Protein AF-0000000076372266 (afdb_homodimer)

Sequence (172 aa):
MASELQVQRLNEELNCPICLDSYNDPVSLECGHNFCRSCITRSWETQGENICPECRKVFANRNLRPSYALGNLAQKSADPSQGRFCMASELQVQRLNEELNCPICLDSYNDPVSLECGHNFCRSCITRSWETQGENICPECRKVFANRNLRPSYALGNLAQKSADPSQGRFC

pLDDT: mean 88.02, std 17.02, range [29.84, 98.88]

Foldseek 3Di:
DVVVVVLVVVVQVQAAPQPRAGADQWWADPVGDIHHPVRQVVVCVVVVFNADPPPGDTDPDDDIGTDVVSVVVSVPSVCPCVPPPD/DVVVVVLVVVVQVQAAPQPRAGADQWWADPVGDIHHPVRQVVVCVVVVFNADPPPGDTDPDDDIGTDVVSVVVSVPSVCPCVVPPD

Nearest PDB structures (foldseek):
  5fer-assembly1_A  TM=9.325E-01  e=4.703E-08  Homo sapiens
  3lrq-assembly1_A  TM=8.351E-01  e=1.607E-04  Homo sapiens
  7l3l-assembly2_C  TM=8.818E-01  e=2.406E-04  Homo sapiens
  3lrq-assembly2_B  TM=8.301E-01  e=1.719E-04  Homo sapiens
  7l3l-assembly1_A  TM=8.778E-01  e=6.598E-04  Homo sapiens

Secondary structure (DSSP, 8-state):
-HHHHHHHHHHHTTB-TTT-SBPSSEEE-TTS-EEEHHHHHHHHHHHTSEE-TTT--EESS---EE-HHHHHHHHHHH-GGGG---/-HHHHHHHHHHHTTB-TTT-SBPSSEEE-TTS-EEEHHHHHHHHHHHTSEE-TTT--EESS---EE-HHHHHHHHHHH-GGGG---

Structure (mmCIF, N/CA/C/O backbone):
data_AF-0000000076372266-model_v1
#
loop_
_entity.id
_entity.type
_entity.pdbx_description
1 polymer 'RING-type domain-containing protein'
#
loop_
_atom_site.group_PDB
_atom_site.id
_atom_site.type_symbol
_atom_site.label_atom_id
_atom_site.label_alt_id
_atom_site.label_comp_id
_atom_site.label_asym_id
_atom_site.label_entity_id
_atom_site.label_seq_id
_atom_site.pdbx_PDB_ins_code
_atom_site.Cartn_x
_atom_site.Cartn_y
_atom_site.Cartn_z
_atom_site.occupancy
_atom_site.B_iso_or_equiv
_atom_site.auth_seq_id
_atom_site.auth_comp_id
_atom_site.auth_asym_id
_atom_site.auth_atom_id
_atom_site.pdbx_PDB_model_num
ATOM 1 N N . MET A 1 1 ? -4.242 27.375 7.551 1 44.5 1 MET A N 1
ATOM 2 C CA . MET A 1 1 ? -5.301 27.031 6.605 1 44.5 1 MET A CA 1
ATOM 3 C C . MET A 1 1 ? -4.809 25.984 5.605 1 44.5 1 MET A C 1
ATOM 5 O O . MET A 1 1 ? -5.484 24.984 5.363 1 44.5 1 MET A O 1
ATOM 9 N N . ALA A 1 2 ? -3.545 26.281 4.949 1 56.47 2 ALA A N 1
ATOM 10 C CA . ALA A 1 2 ? -2.984 25.438 3.906 1 56.47 2 ALA A CA 1
ATOM 11 C C . ALA A 1 2 ? -2.662 24.047 4.445 1 56.47 2 ALA A C 1
ATOM 13 O O . ALA A 1 2 ? -2.945 23.031 3.793 1 56.47 2 ALA A O 1
ATOM 14 N N . SER A 1 3 ? -2.434 24.062 5.855 1 66.25 3 SER A N 1
ATOM 15 C CA . SER A 1 3 ? -1.993 22.812 6.449 1 66.25 3 SER A CA 1
ATOM 16 C C . SER A 1 3 ? -3.17 21.859 6.688 1 66.25 3 SER A C 1
ATOM 18 O O . SER A 1 3 ? -3.053 20.656 6.496 1 66.25 3 SER A O 1
ATOM 20 N N . GLU A 1 4 ? -4.363 22.562 6.812 1 70.25 4 GLU A N 1
ATOM 21 C CA . GLU A 1 4 ? -5.527 21.734 7.098 1 70.25 4 GLU A CA 1
ATOM 22 C C . GLU A 1 4 ? -6.047 21.062 5.828 1 70.25 4 GLU A C 1
ATOM 24 O O . GLU A 1 4 ? -6.43 19.891 5.848 1 70.25 4 GLU A O 1
ATOM 29 N N . LEU A 1 5 ? -6.137 21.828 4.758 1 71.5 5 LEU A N 1
ATOM 30 C CA . LEU A 1 5 ? -6.586 21.297 3.479 1 71.5 5 LEU A CA 1
ATOM 31 C C . LEU A 1 5 ? -5.68 20.156 3.014 1 71.5 5 LEU A C 1
ATOM 33 O O . LEU A 1 5 ? -6.152 19.172 2.445 1 71.5 5 LEU A O 1
ATOM 37 N N . GLN A 1 6 ? -4.449 20.344 3.299 1 71.69 6 GLN A N 1
ATOM 38 C CA . GLN A 1 6 ? -3.5 19.297 2.91 1 71.69 6 GLN A CA 1
ATOM 39 C C . GLN A 1 6 ? -3.76 18 3.678 1 71.69 6 GLN A C 1
ATOM 41 O O . GLN A 1 6 ? -3.748 16.922 3.096 1 71.69 6 GLN A O 1
ATOM 46 N N . VAL A 1 7 ? -4.078 18.172 4.891 1 70.75 7 VAL A N 1
ATOM 47 C CA . VAL A 1 7 ? -4.332 17 5.727 1 70.75 7 VAL A CA 1
ATOM 48 C C . VAL A 1 7 ? -5.613 16.312 5.27 1 70.75 7 VAL A C 1
ATOM 50 O O . VAL A 1 7 ? -5.688 15.078 5.238 1 70.75 7 VAL A O 1
ATOM 53 N N . GLN A 1 8 ? -6.555 17.109 4.902 1 74.19 8 GLN A N 1
ATOM 54 C CA . GLN A 1 8 ? -7.82 16.547 4.445 1 74.19 8 GLN A CA 1
ATOM 55 C C . GLN A 1 8 ? -7.633 15.75 3.158 1 74.19 8 GLN A C 1
ATOM 57 O O . GLN A 1 8 ? -8.219 14.68 2.998 1 74.19 8 GLN A O 1
ATOM 62 N N . ARG A 1 9 ? -6.848 16.281 2.342 1 76 9 ARG A N 1
ATOM 63 C CA . ARG A 1 9 ? -6.59 15.594 1.076 1 76 9 ARG A CA 1
ATOM 64 C C . ARG A 1 9 ? -5.848 14.281 1.3 1 76 9 ARG A C 1
ATOM 66 O O . ARG A 1 9 ? -6.125 13.289 0.625 1 76 9 ARG A O 1
ATOM 73 N N . LEU A 1 10 ? -5.02 14.312 2.227 1 77.25 10 LEU A N 1
ATOM 74 C CA . LEU A 1 10 ? -4.289 13.094 2.561 1 77.25 10 LEU A CA 1
ATOM 75 C C . LEU A 1 10 ? -5.219 12.055 3.18 1 77.25 10 LEU A C 1
ATOM 77 O O . LEU A 1 10 ? -5.117 10.867 2.871 1 77.25 10 LEU A O 1
ATOM 81 N N . ASN A 1 11 ? -6.168 12.547 3.867 1 78.56 11 ASN A N 1
ATOM 82 C CA . ASN A 1 11 ? -7.094 11.648 4.551 1 78.56 11 ASN A CA 1
ATOM 83 C C . ASN A 1 11 ? -8.031 10.953 3.564 1 78.56 11 ASN A C 1
ATOM 85 O O . ASN A 1 11 ? -8.43 9.812 3.789 1 78.56 11 ASN A O 1
ATOM 89 N N . GLU A 1 12 ? -8.305 11.586 2.492 1 83.12 12 GLU A N 1
ATOM 90 C CA . GLU A 1 12 ? -9.164 10.992 1.477 1 83.12 12 GLU A CA 1
ATOM 91 C C . GLU A 1 12 ? -8.523 9.75 0.862 1 83.12 12 GLU A C 1
ATOM 93 O O . GLU A 1 12 ? -9.219 8.82 0.448 1 83.12 12 GLU A O 1
ATOM 98 N N . GLU A 1 13 ? -7.273 9.742 0.835 1 87.38 13 GLU A N 1
ATOM 99 C CA . GLU A 1 13 ? -6.535 8.617 0.269 1 87.38 13 GLU A CA 1
ATOM 100 C C . GLU A 1 13 ? -6.398 7.48 1.279 1 87.38 13 GLU A C 1
ATOM 102 O O . GLU A 1 13 ? -5.918 6.398 0.942 1 87.38 13 GLU A O 1
ATOM 107 N N . LEU A 1 14 ? -6.906 7.727 2.473 1 93.06 14 LEU A N 1
ATOM 108 C CA . LEU A 1 14 ? -6.691 6.77 3.553 1 93.06 14 LEU A CA 1
ATOM 109 C C . LEU A 1 14 ? -8.008 6.113 3.965 1 93.06 14 LEU A C 1
ATOM 111 O O . LEU A 1 14 ? -8.156 5.68 5.109 1 93.06 14 LEU A O 1
ATOM 115 N N . ASN A 1 15 ? -8.953 6.098 3.031 1 95.12 15 ASN A N 1
ATOM 116 C CA . ASN A 1 15 ? -10.234 5.465 3.309 1 95.12 15 ASN A CA 1
ATOM 117 C C . ASN A 1 15 ? -10.438 4.215 2.459 1 95.12 15 ASN A C 1
ATOM 119 O O . ASN A 1 15 ? -10.086 4.199 1.277 1 95.12 15 ASN A O 1
ATOM 123 N N . CYS A 1 16 ? -10.984 3.223 3.088 1 97.56 16 CYS A N 1
ATOM 124 C CA . CYS A 1 16 ? -11.398 2.02 2.375 1 97.56 16 CYS A CA 1
ATOM 125 C C . CYS A 1 16 ? -12.555 2.32 1.423 1 97.56 16 CYS A C 1
ATOM 127 O O . CYS A 1 16 ? -13.578 2.857 1.835 1 97.56 16 CYS A O 1
ATOM 129 N N . PRO A 1 17 ? -12.5 1.938 0.148 1 97.81 17 PRO A N 1
ATOM 130 C CA . PRO A 1 17 ? -13.562 2.24 -0.814 1 97.81 17 PRO A CA 1
ATOM 131 C C . PRO A 1 17 ? -14.844 1.46 -0.539 1 97.81 17 PRO A C 1
ATOM 133 O O . PRO A 1 17 ? -15.898 1.788 -1.086 1 97.81 17 PRO A O 1
ATOM 136 N N . ILE A 1 18 ? -14.766 0.456 0.237 1 98.31 18 ILE A N 1
ATOM 137 C CA . ILE A 1 18 ? -15.953 -0.355 0.495 1 98.31 18 ILE A CA 1
ATOM 138 C C . ILE A 1 18 ? -16.734 0.231 1.67 1 98.31 18 ILE A C 1
ATOM 140 O O . ILE A 1 18 ? -17.922 0.538 1.543 1 98.31 18 ILE A O 1
ATOM 144 N N . CYS A 1 19 ? -16.047 0.461 2.822 1 98.06 19 CYS A N 1
ATOM 145 C CA . CYS A 1 19 ? -16.766 0.896 4.016 1 98.06 19 CYS A CA 1
ATOM 146 C C . CYS A 1 19 ? -16.703 2.41 4.172 1 98.06 19 CYS A C 1
ATOM 148 O O . CYS A 1 19 ? -17.438 2.99 4.965 1 98.06 19 CYS A O 1
ATOM 150 N N . LEU A 1 20 ? -15.805 3.082 3.562 1 95.75 20 LEU A N 1
ATOM 151 C CA . LEU A 1 20 ? -15.625 4.527 3.506 1 95.75 20 LEU A CA 1
ATOM 152 C C . LEU A 1 20 ? -15.07 5.059 4.824 1 95.75 20 LEU A C 1
ATOM 154 O O . LEU A 1 20 ? -15.078 6.266 5.066 1 95.75 20 LEU A O 1
ATOM 158 N N . ASP A 1 21 ? -14.57 4.168 5.629 1 95.56 21 ASP A N 1
ATOM 159 C CA . ASP A 1 21 ? -13.859 4.535 6.848 1 95.56 21 ASP A CA 1
ATOM 160 C C . ASP A 1 21 ? -12.344 4.426 6.656 1 95.56 21 ASP A C 1
ATOM 162 O O . ASP A 1 21 ? -11.883 3.93 5.625 1 95.56 21 ASP A O 1
ATOM 166 N N . SER A 1 22 ? -11.609 4.941 7.66 1 94.94 22 SER A N 1
ATOM 167 C CA . SER A 1 22 ? -10.156 4.773 7.641 1 94.94 22 SER A CA 1
ATOM 168 C C . SER A 1 22 ? -9.766 3.301 7.586 1 94.94 22 SER A C 1
ATOM 170 O O . SER A 1 22 ? -10.391 2.465 8.242 1 94.94 22 SER A O 1
ATOM 172 N N . TYR A 1 23 ? -8.742 3.061 6.871 1 96.88 23 TYR A N 1
ATOM 173 C CA . TYR A 1 23 ? -8.289 1.685 6.695 1 96.88 23 TYR A CA 1
ATOM 174 C C . TYR A 1 23 ? -8.07 1.008 8.047 1 96.88 23 TYR A C 1
ATOM 176 O O . TYR A 1 23 ? -7.445 1.58 8.938 1 96.88 23 TYR A O 1
ATOM 184 N N . ASN A 1 24 ? -8.555 -0.146 8.156 1 97.25 24 ASN A N 1
ATOM 185 C CA . ASN A 1 24 ? -8.289 -1.05 9.273 1 97.25 24 ASN A CA 1
ATOM 186 C C . ASN A 1 24 ? -7.785 -2.404 8.789 1 97.25 24 ASN A C 1
ATOM 188 O O . ASN A 1 24 ? -8.516 -3.154 8.141 1 97.25 24 ASN A O 1
ATOM 192 N N . ASP A 1 25 ? -6.512 -2.652 9.062 1 98.25 25 ASP A N 1
ATOM 193 C CA . ASP A 1 25 ? -5.855 -3.852 8.555 1 98.25 25 ASP A CA 1
ATOM 194 C C . ASP A 1 25 ? -5.922 -3.91 7.027 1 98.25 25 ASP A C 1
ATOM 196 O O . ASP A 1 25 ? -6.469 -4.859 6.461 1 98.25 25 ASP A O 1
ATOM 200 N N . PRO A 1 26 ? -5.348 -2.912 6.398 1 98.62 26 PRO A N 1
ATOM 201 C CA . PRO A 1 26 ? -5.477 -2.822 4.941 1 98.62 26 PRO A CA 1
ATOM 202 C C . PRO A 1 26 ? -4.656 -3.877 4.207 1 98.62 26 PRO A C 1
ATOM 204 O O . PRO A 1 26 ? -3.545 -4.207 4.633 1 98.62 26 PRO A O 1
ATOM 207 N N . VAL A 1 27 ? -5.223 -4.34 3.109 1 98.81 27 VAL A N 1
ATOM 208 C CA . VAL A 1 27 ? -4.57 -5.297 2.223 1 98.81 27 VAL A CA 1
ATOM 209 C C . VAL A 1 27 ? -4.711 -4.836 0.773 1 98.81 27 VAL A C 1
ATOM 211 O O . VAL A 1 27 ? -5.629 -4.09 0.439 1 98.81 27 VAL A O 1
ATOM 214 N N . SER A 1 28 ? -3.775 -5.234 -0.031 1 98.56 28 SER A N 1
ATOM 215 C CA . SER A 1 28 ? -3.814 -4.898 -1.45 1 98.56 28 SER A CA 1
ATOM 216 C C . SER A 1 28 ? -4.109 -6.129 -2.303 1 98.56 28 SER A C 1
ATOM 218 O O . SER A 1 28 ? 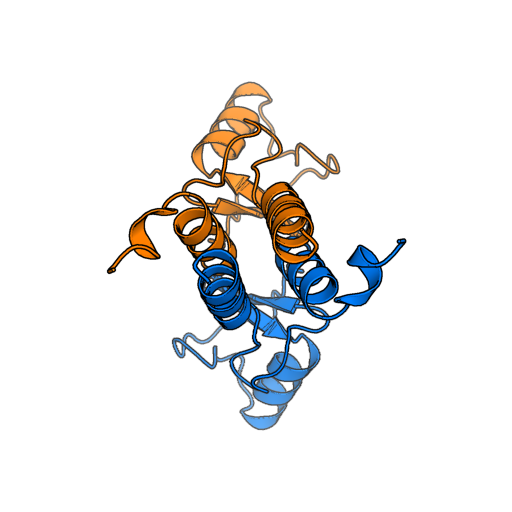-3.717 -7.242 -1.949 1 98.56 28 SER A O 1
ATOM 220 N N . LEU A 1 29 ? -4.809 -5.871 -3.383 1 98.38 29 LEU A N 1
ATOM 221 C CA . LEU A 1 29 ? -5.031 -6.883 -4.41 1 98.38 29 LEU A CA 1
ATOM 222 C C . LEU A 1 29 ? -3.945 -6.82 -5.48 1 98.38 29 LEU A C 1
ATOM 224 O O . LEU A 1 29 ? -3.127 -5.898 -5.484 1 98.38 29 LEU A O 1
ATOM 228 N N . GLU A 1 30 ? -3.965 -7.75 -6.383 1 97.31 30 GLU A N 1
ATOM 229 C CA . GLU A 1 30 ? -2.943 -7.812 -7.426 1 97.31 30 GLU A CA 1
ATOM 230 C C . GLU A 1 30 ? -3.047 -6.617 -8.375 1 97.31 30 GLU A C 1
ATOM 232 O O . GLU A 1 30 ? -2.051 -6.199 -8.961 1 97.31 30 GLU A O 1
ATOM 237 N N . CYS A 1 31 ? -4.203 -6.066 -8.453 1 97.88 31 CYS A N 1
ATOM 238 C CA . CYS A 1 31 ? -4.422 -4.922 -9.328 1 97.88 31 CYS A CA 1
ATOM 239 C C . CYS A 1 31 ? -3.881 -3.643 -8.695 1 97.88 31 CYS A C 1
ATOM 241 O O . CYS A 1 31 ? -3.82 -2.602 -9.352 1 97.88 31 CYS A O 1
ATOM 243 N N . GLY A 1 32 ? -3.549 -3.656 -7.414 1 97.94 32 GLY A N 1
ATOM 244 C CA . GLY A 1 32 ? -2.984 -2.49 -6.754 1 97.94 32 GLY A CA 1
ATOM 245 C C . GLY A 1 32 ? -3.99 -1.743 -5.898 1 97.94 32 GLY A C 1
ATOM 246 O O . GLY A 1 32 ? -3.629 -0.812 -5.176 1 97.94 32 GLY A O 1
ATOM 247 N N . HIS A 1 33 ? -5.242 -2.184 -5.863 1 98.12 33 HIS A N 1
ATOM 248 C CA . HIS A 1 33 ? -6.25 -1.526 -5.039 1 98.12 33 HIS A CA 1
ATOM 249 C C . HIS A 1 33 ? -6.262 -2.098 -3.627 1 98.12 33 HIS A C 1
ATOM 251 O O . HIS A 1 33 ? -6.02 -3.291 -3.432 1 98.12 33 HIS A O 1
ATOM 257 N N . ASN A 1 34 ? -6.555 -1.227 -2.703 1 98.44 34 ASN A N 1
ATOM 258 C CA . ASN A 1 34 ? -6.496 -1.574 -1.288 1 98.44 34 ASN A CA 1
ATOM 259 C C . ASN A 1 34 ? -7.875 -1.53 -0.641 1 98.44 34 ASN A C 1
ATOM 261 O O . ASN A 1 34 ? -8.727 -0.733 -1.038 1 98.44 34 ASN A O 1
ATOM 265 N N . PHE A 1 35 ? -8.062 -2.33 0.358 1 98.69 35 PHE A N 1
ATOM 266 C CA . PHE A 1 35 ? -9.281 -2.414 1.162 1 98.69 35 PHE A CA 1
ATOM 267 C C . PHE A 1 35 ? -8.961 -2.914 2.568 1 98.69 35 PHE A C 1
ATOM 269 O O . PHE A 1 35 ? -7.906 -3.502 2.799 1 98.69 35 PHE A O 1
ATOM 276 N N . CYS A 1 36 ? -9.836 -2.645 3.479 1 98.75 36 CYS A N 1
ATOM 277 C CA . CYS A 1 36 ? -9.742 -3.406 4.719 1 98.75 36 CYS A CA 1
ATOM 278 C C . CYS A 1 36 ? -9.828 -4.902 4.445 1 98.75 36 CYS A C 1
ATOM 280 O O . CYS A 1 36 ? -10.609 -5.34 3.604 1 98.75 36 CYS A O 1
ATOM 282 N N . ARG A 1 37 ? -9.117 -5.602 5.199 1 98.88 37 ARG A N 1
ATOM 283 C CA . ARG A 1 37 ? -9.164 -7.051 5.035 1 98.88 37 ARG A CA 1
ATOM 284 C C . ARG A 1 37 ? -10.586 -7.574 5.215 1 98.88 37 ARG A C 1
ATOM 286 O O . ARG A 1 37 ? -11.062 -8.375 4.406 1 98.88 37 ARG A O 1
ATOM 293 N N . SER A 1 38 ? -11.227 -7.102 6.23 1 98.81 38 SER A N 1
ATOM 294 C CA . SER A 1 38 ? -12.578 -7.586 6.516 1 98.81 38 SER A CA 1
ATOM 295 C C . SER A 1 38 ? -13.547 -7.203 5.406 1 98.81 38 SER A C 1
ATOM 297 O O . SER A 1 38 ? -14.43 -7.988 5.043 1 98.81 38 SER A O 1
ATOM 299 N N . CYS A 1 39 ? -13.367 -6.055 4.863 1 98.81 39 CYS A N 1
ATOM 300 C CA . CYS A 1 39 ? -14.266 -5.559 3.828 1 98.81 39 CYS A CA 1
ATOM 301 C C . CYS A 1 39 ? -14.133 -6.379 2.551 1 98.81 39 CYS A C 1
ATOM 303 O O . CYS A 1 39 ? -15.141 -6.816 1.979 1 98.81 39 CYS A O 1
ATOM 305 N N . ILE A 1 40 ? -12.945 -6.645 2.107 1 98.81 40 ILE A N 1
ATOM 306 C CA . ILE A 1 40 ? -12.758 -7.348 0.841 1 98.81 40 ILE A CA 1
ATOM 307 C C . ILE A 1 40 ? -13.156 -8.812 1.002 1 98.81 40 ILE A C 1
ATOM 309 O O . ILE A 1 40 ? -13.727 -9.414 0.086 1 98.81 40 ILE A O 1
ATOM 313 N N . THR A 1 41 ? -12.828 -9.32 2.148 1 98.75 41 THR A N 1
ATOM 314 C CA . THR A 1 41 ? -13.211 -10.703 2.4 1 98.75 41 THR A CA 1
ATOM 315 C C . THR A 1 41 ? -14.727 -10.867 2.373 1 98.75 41 THR A C 1
ATOM 317 O O . THR A 1 41 ? -15.25 -11.781 1.732 1 98.75 41 THR A O 1
ATOM 320 N N . ARG A 1 42 ? -15.414 -10.016 3.031 1 98.69 42 ARG A N 1
ATOM 321 C CA . ARG A 1 42 ? -16.875 -10.062 3.043 1 98.69 42 ARG A CA 1
ATOM 322 C C . ARG A 1 42 ? -17.438 -9.844 1.643 1 98.69 42 ARG A C 1
ATOM 324 O O . ARG A 1 42 ? -18.375 -10.531 1.236 1 98.69 42 ARG A O 1
ATOM 331 N N . SER A 1 43 ? -16.891 -8.867 0.914 1 98.44 43 SER A N 1
ATOM 332 C CA . SER A 1 43 ? -17.312 -8.594 -0.453 1 98.44 43 SER A CA 1
ATOM 333 C C . SER A 1 43 ? -17.203 -9.836 -1.33 1 98.44 43 SER A C 1
ATOM 335 O O . SER A 1 43 ? -18.125 -10.156 -2.088 1 98.44 43 SER A O 1
ATOM 337 N N . TRP A 1 44 ? -16.094 -10.531 -1.229 1 98.5 44 TRP A N 1
ATOM 338 C CA . TRP A 1 44 ? -15.852 -11.727 -2.031 1 98.5 44 TRP A CA 1
ATOM 339 C C . TRP A 1 44 ? -16.812 -12.852 -1.64 1 98.5 44 TRP A C 1
ATOM 341 O O . TRP A 1 44 ? -17.297 -13.586 -2.5 1 98.5 44 TRP A O 1
ATOM 351 N N . GLU A 1 45 ? -17.047 -13 -0.357 1 98.06 45 GLU A N 1
ATOM 352 C CA . GLU A 1 45 ? -17.969 -14.023 0.119 1 98.06 45 GLU A CA 1
ATOM 353 C C . GLU A 1 45 ? -19.375 -13.773 -0.406 1 98.06 45 GLU A C 1
ATOM 355 O O . GLU A 1 45 ? -20.078 -14.711 -0.805 1 98.06 45 GLU A O 1
ATOM 360 N N . THR A 1 46 ? -19.797 -12.531 -0.392 1 97.75 46 THR A N 1
ATOM 361 C CA . THR A 1 46 ? -21.125 -12.148 -0.837 1 97.75 46 THR A CA 1
ATOM 362 C C . THR A 1 46 ? -21.266 -12.312 -2.348 1 97.75 46 THR A C 1
ATOM 364 O O . THR A 1 46 ? -22.281 -12.805 -2.834 1 97.75 46 THR A O 1
ATOM 367 N N . GLN A 1 47 ? -20.266 -11.977 -3.162 1 96.44 47 GLN A N 1
ATOM 368 C CA . GLN A 1 47 ? -20.281 -11.992 -4.621 1 96.44 47 GLN A CA 1
ATOM 369 C C . GLN A 1 47 ? -20.031 -13.398 -5.16 1 96.44 47 GLN A C 1
ATOM 371 O O . GLN A 1 47 ? -20.484 -13.734 -6.258 1 96.44 47 GLN A O 1
ATOM 376 N N . GLY A 1 48 ? -19.25 -14.195 -4.43 1 96.75 48 GLY A N 1
ATOM 377 C CA . GLY A 1 48 ? -18.906 -15.539 -4.871 1 96.75 48 GLY A CA 1
ATOM 378 C C . GLY A 1 48 ? -17.719 -15.578 -5.812 1 96.75 48 GLY A C 1
ATOM 379 O O . GLY A 1 48 ? -17.469 -16.594 -6.461 1 96.75 48 GLY A O 1
ATOM 380 N N . GLU A 1 49 ? -17.156 -14.508 -5.988 1 97.62 49 GLU A N 1
ATOM 381 C CA . GLU A 1 49 ? -15.945 -14.406 -6.805 1 97.62 49 GLU A CA 1
ATOM 382 C C . GLU A 1 49 ? -14.984 -13.375 -6.234 1 97.62 49 GLU A C 1
ATOM 384 O O . GLU A 1 49 ? -15.391 -12.461 -5.512 1 97.62 49 GLU A O 1
ATOM 389 N N . ASN A 1 50 ? -13.75 -13.523 -6.586 1 98.38 50 ASN A N 1
ATOM 390 C CA . ASN A 1 50 ? -12.711 -12.602 -6.145 1 98.38 50 ASN A CA 1
ATOM 391 C C . ASN A 1 50 ? -12.562 -11.414 -7.098 1 98.38 50 ASN A C 1
ATOM 393 O O . ASN A 1 50 ? -11.586 -11.328 -7.84 1 98.38 50 ASN A O 1
ATOM 397 N N . ILE A 1 51 ? -13.516 -10.539 -7.031 1 98.62 51 ILE A N 1
ATOM 398 C CA . ILE A 1 51 ? -13.586 -9.398 -7.938 1 98.62 51 ILE A CA 1
ATOM 399 C C . ILE A 1 51 ? -13.156 -8.125 -7.203 1 98.62 51 ILE A C 1
ATOM 401 O O . ILE A 1 51 ? -13.516 -7.926 -6.039 1 98.62 51 ILE A O 1
ATOM 405 N N . CYS A 1 52 ? -12.336 -7.34 -7.805 1 98.75 52 CYS A N 1
ATOM 406 C CA . CYS A 1 52 ? -11.984 -6.059 -7.203 1 98.75 52 CYS A CA 1
ATOM 407 C C . CYS A 1 52 ? -13.164 -5.094 -7.242 1 98.75 52 CYS A C 1
ATOM 409 O O . CYS A 1 52 ? -13.672 -4.77 -8.32 1 98.75 52 CYS A O 1
ATOM 411 N N . PRO A 1 53 ? -13.508 -4.543 -6.18 1 98.56 53 PRO A N 1
ATOM 412 C CA . PRO A 1 53 ? -14.656 -3.633 -6.141 1 98.56 53 PRO A CA 1
ATOM 413 C C . PRO A 1 53 ? -14.406 -2.338 -6.91 1 98.56 53 PRO A C 1
ATOM 415 O O . PRO A 1 53 ? -15.359 -1.635 -7.266 1 98.56 53 PRO A O 1
ATOM 418 N N . GLU A 1 54 ? -13.195 -2.051 -7.168 1 98 54 GLU A N 1
ATOM 419 C CA . GLU A 1 54 ? -12.867 -0.789 -7.828 1 98 54 GLU A CA 1
ATOM 420 C C . GLU A 1 54 ? -12.727 -0.973 -9.336 1 98 54 GLU A C 1
ATOM 422 O O . GLU A 1 54 ? -13.438 -0.328 -10.109 1 98 54 GLU A O 1
ATOM 427 N N . CYS A 1 55 ? -11.914 -1.869 -9.82 1 98.25 55 CYS A N 1
ATOM 428 C CA . CYS A 1 55 ? -11.633 -1.965 -11.25 1 98.25 55 CYS A CA 1
ATOM 429 C C . CYS A 1 55 ? -12.344 -3.162 -11.867 1 98.25 55 CYS A C 1
ATOM 431 O O . CYS A 1 55 ? -12.359 -3.318 -13.086 1 98.25 55 CYS A O 1
ATOM 433 N N . ARG A 1 56 ? -12.828 -4.141 -11.102 1 98.31 56 ARG A N 1
ATOM 434 C CA . ARG A 1 56 ? -13.672 -5.27 -11.484 1 98.31 56 ARG A CA 1
ATOM 435 C C . ARG A 1 56 ? -12.828 -6.41 -12.055 1 98.31 56 ARG A C 1
ATOM 437 O O . ARG A 1 56 ? -13.359 -7.312 -12.703 1 98.31 56 ARG A O 1
ATOM 444 N N . LYS A 1 57 ? -11.594 -6.312 -11.906 1 98.5 57 LYS A N 1
ATOM 445 C CA . LYS A 1 57 ? -10.766 -7.457 -12.273 1 98.5 57 LYS A CA 1
ATOM 446 C C . LYS A 1 57 ? -11.078 -8.664 -11.398 1 98.5 57 LYS A C 1
ATOM 448 O O . LYS A 1 57 ? -11.25 -8.531 -10.18 1 98.5 57 LYS A O 1
ATOM 453 N N . VAL A 1 58 ? -11.094 -9.852 -11.969 1 98.5 58 VAL A N 1
ATOM 454 C CA . VAL A 1 58 ? -11.359 -11.094 -11.25 1 98.5 58 VAL A CA 1
ATOM 455 C C . VAL A 1 58 ? -10.055 -11.844 -11.023 1 98.5 58 VAL A C 1
ATOM 457 O O . VAL A 1 58 ? -9.234 -11.969 -11.938 1 98.5 58 VAL A O 1
ATOM 460 N N . PHE A 1 59 ? -9.883 -12.297 -9.859 1 98 59 PHE A N 1
ATOM 461 C CA . PHE A 1 59 ? -8.664 -13.023 -9.508 1 98 59 PHE A CA 1
ATOM 462 C C . PHE A 1 59 ? -8.969 -14.492 -9.227 1 98 59 PHE A C 1
ATOM 464 O O . PHE A 1 59 ? -9.984 -14.805 -8.602 1 98 59 PHE A O 1
ATOM 471 N N . ALA A 1 60 ? -8.094 -15.305 -9.711 1 96.69 60 ALA A N 1
ATOM 472 C CA . ALA A 1 60 ? -8.258 -16.75 -9.523 1 96.69 60 ALA A CA 1
ATOM 473 C C . ALA A 1 60 ? -8.055 -17.125 -8.062 1 96.69 60 ALA A C 1
ATOM 475 O O . ALA A 1 60 ? -8.734 -18.031 -7.551 1 96.69 60 ALA A O 1
ATOM 476 N N . ASN A 1 61 ? -7.121 -16.5 -7.359 1 95.94 61 ASN A N 1
ATOM 477 C CA . ASN A 1 61 ? -6.789 -16.781 -5.965 1 95.94 61 ASN A CA 1
ATOM 478 C C . ASN A 1 61 ? -6.836 -15.523 -5.109 1 95.94 61 ASN A C 1
ATOM 480 O O . ASN A 1 61 ? -6.785 -14.414 -5.629 1 95.94 61 ASN A O 1
ATOM 484 N N . ARG A 1 62 ? -6.973 -15.852 -3.818 1 96.5 62 ARG A N 1
ATOM 485 C CA . ARG A 1 62 ? -6.961 -14.75 -2.859 1 96.5 62 ARG A CA 1
ATOM 486 C C . ARG A 1 62 ? -5.539 -14.43 -2.416 1 96.5 62 ARG A C 1
ATOM 488 O O . ARG A 1 62 ? -5.035 -15 -1.449 1 96.5 62 ARG A O 1
ATOM 495 N N . ASN A 1 63 ? -4.867 -13.664 -3.166 1 96.44 63 ASN A N 1
ATOM 496 C CA . ASN A 1 63 ? -3.506 -13.258 -2.832 1 96.44 63 ASN A CA 1
ATOM 497 C C . ASN A 1 63 ? -3.473 -11.859 -2.223 1 96.44 63 ASN A C 1
ATOM 499 O O . ASN A 1 63 ? -3.033 -10.906 -2.869 1 96.44 63 ASN A O 1
ATOM 503 N N . LEU A 1 64 ? -3.877 -11.844 -0.956 1 98.25 64 LEU A N 1
ATOM 504 C CA . LEU A 1 64 ? -3.908 -10.57 -0.238 1 98.25 64 LEU A CA 1
ATOM 505 C C . LEU A 1 64 ? -2.539 -10.25 0.348 1 98.25 64 LEU A C 1
ATOM 507 O O . LEU A 1 64 ? -1.909 -11.102 0.979 1 98.25 64 LEU A O 1
ATOM 511 N N . ARG A 1 65 ? -2.115 -9.039 0.097 1 98.25 65 ARG A N 1
ATOM 512 C CA . ARG A 1 65 ? -0.856 -8.562 0.664 1 98.25 65 ARG A CA 1
ATOM 513 C C . ARG A 1 65 ? -1.096 -7.461 1.688 1 98.25 65 ARG A C 1
ATOM 515 O O . ARG A 1 65 ? -1.885 -6.543 1.446 1 98.25 65 ARG A O 1
ATOM 522 N N . PRO A 1 66 ? -0.467 -7.594 2.828 1 98.12 66 PRO A N 1
ATOM 523 C CA . PRO A 1 66 ? -0.628 -6.504 3.793 1 98.12 66 PRO A CA 1
ATOM 524 C C . PRO A 1 66 ? -0.081 -5.176 3.279 1 98.12 66 PRO A C 1
ATOM 526 O O . PRO A 1 66 ? 0.948 -5.148 2.6 1 98.12 66 PRO A O 1
ATOM 529 N N . SER A 1 67 ? -0.793 -4.148 3.525 1 97.62 67 SER A N 1
ATOM 530 C CA . SER A 1 67 ? -0.339 -2.791 3.238 1 97.62 67 SER A CA 1
ATOM 531 C C . SER A 1 67 ? 0.026 -2.047 4.52 1 97.62 67 SER A C 1
ATOM 533 O O . SER A 1 67 ? -0.698 -1.146 4.945 1 97.62 67 SER A O 1
ATOM 535 N N . TYR A 1 68 ? 1.13 -2.285 5.031 1 95.88 68 TYR A N 1
ATOM 536 C CA . TYR A 1 68 ? 1.525 -1.774 6.34 1 95.88 68 TYR A CA 1
ATOM 537 C C . TYR A 1 68 ? 1.638 -0.254 6.32 1 95.88 68 TYR A C 1
ATOM 539 O O . TYR A 1 68 ? 1.21 0.419 7.262 1 95.88 68 TYR A O 1
ATOM 547 N N . ALA A 1 69 ? 2.211 0.178 5.27 1 94.38 69 ALA A N 1
ATOM 548 C CA . ALA A 1 69 ? 2.395 1.624 5.164 1 94.38 69 ALA A CA 1
ATOM 549 C C . ALA A 1 69 ? 1.059 2.355 5.25 1 94.38 69 ALA A C 1
ATOM 551 O O . ALA A 1 69 ? 0.933 3.35 5.969 1 94.38 69 ALA A O 1
ATOM 552 N N . LEU A 1 70 ? 0.07 1.859 4.559 1 94.69 70 LEU A N 1
ATOM 553 C CA . LEU A 1 70 ? -1.258 2.463 4.594 1 94.69 70 LEU A CA 1
ATOM 554 C C . LEU A 1 70 ? -1.869 2.348 5.988 1 94.69 70 LEU A C 1
ATOM 556 O O . LEU A 1 70 ? -2.508 3.287 6.469 1 94.69 70 LEU A O 1
ATOM 560 N N . GLY A 1 71 ? -1.728 1.161 6.547 1 95.19 71 GLY A N 1
ATOM 561 C CA . GLY A 1 71 ? -2.209 0.988 7.906 1 95.19 71 GLY A CA 1
ATOM 562 C C . GLY A 1 71 ? -1.6 1.973 8.891 1 95.19 71 GLY A C 1
ATOM 563 O O . GLY A 1 71 ? -2.311 2.566 9.703 1 95.19 71 GLY A O 1
ATOM 564 N N . ASN A 1 72 ? -0.314 2.152 8.789 1 92.31 72 ASN A N 1
ATOM 565 C CA . ASN A 1 72 ? 0.377 3.094 9.664 1 92.31 72 ASN A CA 1
ATOM 566 C C . ASN A 1 72 ? -0.131 4.52 9.461 1 92.31 72 ASN A C 1
ATOM 568 O O . ASN A 1 72 ? -0.368 5.238 10.438 1 92.31 72 ASN A O 1
ATOM 572 N N . LEU A 1 73 ? -0.272 4.867 8.25 1 91.62 73 LEU A N 1
ATOM 573 C CA . LEU A 1 73 ? -0.743 6.207 7.922 1 91.62 73 LEU A CA 1
ATOM 574 C C . LEU A 1 73 ? -2.154 6.434 8.453 1 91.62 73 LEU A C 1
ATOM 576 O O . LEU A 1 73 ? -2.453 7.496 9 1 91.62 73 LEU A O 1
ATOM 580 N N . ALA A 1 74 ? -2.994 5.496 8.297 1 92.19 74 ALA A N 1
ATOM 581 C CA . ALA A 1 74 ? -4.371 5.598 8.766 1 92.19 74 ALA A CA 1
ATOM 582 C C . ALA A 1 74 ? -4.422 5.746 10.289 1 92.19 74 ALA A C 1
ATOM 584 O O . ALA A 1 74 ? -5.215 6.527 10.812 1 92.19 74 ALA A O 1
ATOM 585 N N . GLN A 1 75 ? -3.629 5.02 10.938 1 89.06 75 GLN A N 1
ATOM 586 C CA . GLN A 1 75 ? -3.584 5.078 12.398 1 89.06 75 GLN A CA 1
ATOM 587 C C . GLN A 1 75 ? -3.086 6.438 12.875 1 89.06 75 GLN A C 1
ATOM 589 O O . GLN A 1 75 ? -3.635 7.004 13.828 1 89.06 75 GLN A O 1
ATOM 594 N N . LYS A 1 76 ? -2.111 6.98 12.258 1 83.62 76 LYS A N 1
ATOM 595 C CA . LYS A 1 76 ? -1.533 8.266 12.641 1 83.62 76 LYS A CA 1
ATOM 596 C C . LYS A 1 76 ? -2.512 9.406 12.383 1 83.62 76 LYS A C 1
ATOM 598 O O . LYS A 1 76 ? -2.504 10.414 13.102 1 83.62 76 LYS A O 1
ATOM 603 N N . SER A 1 77 ? -3.307 9.258 11.438 1 80.75 77 SER A N 1
ATOM 604 C CA . SER A 1 77 ? -4.27 10.297 11.094 1 80.75 77 SER A CA 1
ATOM 605 C C . SER A 1 77 ? -5.469 10.273 12.031 1 80.75 77 SER A C 1
ATOM 607 O O . SER A 1 77 ? -6.121 11.297 12.242 1 80.75 77 SER A O 1
ATOM 609 N N . ALA A 1 78 ? -5.844 9.141 12.461 1 74.81 78 ALA A N 1
ATOM 610 C CA . ALA A 1 78 ? -7.008 8.992 13.328 1 74.81 78 ALA A CA 1
ATOM 611 C C . ALA A 1 78 ? -6.703 9.492 14.742 1 74.81 78 ALA A C 1
ATOM 613 O O . ALA A 1 78 ? -7.609 9.891 15.477 1 74.81 78 ALA A O 1
ATOM 614 N N . ASP A 1 79 ? -5.523 9.328 15.234 1 66.56 79 ASP A N 1
ATOM 615 C CA . ASP A 1 79 ? -5.191 9.727 16.594 1 66.56 79 ASP A CA 1
ATOM 616 C C . ASP A 1 79 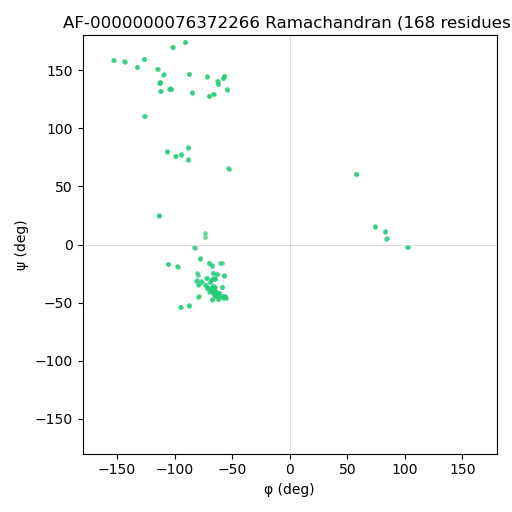? -4.586 11.133 16.625 1 66.56 79 ASP A C 1
ATOM 618 O O . ASP A 1 79 ? -3.361 11.289 16.609 1 66.56 79 ASP A O 1
ATOM 622 N N . PRO A 1 80 ? -5.469 12.164 16.484 1 56.22 80 PRO A N 1
ATOM 623 C CA . PRO A 1 80 ? -4.879 13.5 16.578 1 56.22 80 PRO A CA 1
ATOM 624 C C . PRO A 1 80 ? -4.137 13.727 17.891 1 56.22 80 PRO A C 1
ATOM 626 O O . PRO A 1 80 ? -3.357 14.68 18.016 1 56.22 80 PRO A O 1
ATOM 629 N N . SER A 1 81 ? -4.586 12.977 18.938 1 55.19 81 SER A N 1
ATOM 630 C CA . SER A 1 81 ? -4 13.195 20.25 1 55.19 81 SER A CA 1
ATOM 631 C C . SER A 1 81 ? -2.533 12.789 20.281 1 55.19 81 SER A C 1
ATOM 633 O O . SER A 1 81 ? -1.798 13.156 21.203 1 55.19 81 SER A O 1
ATOM 635 N N . GLN A 1 82 ? -2.256 11.898 19.516 1 47.81 82 GLN A N 1
ATOM 636 C CA . GLN A 1 82 ? -0.851 11.516 19.594 1 47.81 82 GLN A CA 1
ATOM 637 C C . GLN A 1 82 ? 0.06 12.695 19.281 1 47.81 82 GLN A C 1
ATOM 639 O O . GLN A 1 82 ? 1.268 12.641 19.531 1 47.81 82 GLN A O 1
ATOM 644 N N . GLY A 1 83 ? -0.415 13.688 18.734 1 42.81 83 GLY A N 1
ATOM 645 C CA . GLY A 1 83 ? 0.303 14.945 18.594 1 42.81 83 GLY A CA 1
ATOM 646 C C . GLY A 1 83 ? 0.334 15.758 19.875 1 42.81 83 GLY A C 1
ATOM 647 O O . GLY A 1 83 ? 1.001 16.797 19.938 1 42.81 83 GLY A O 1
ATOM 648 N N . ARG A 1 84 ? -0.712 15.656 20.703 1 40.88 84 ARG A N 1
ATOM 649 C CA . ARG A 1 84 ? -0.839 16.562 21.828 1 40.88 84 ARG A CA 1
ATOM 650 C C . ARG A 1 84 ? 0.163 16.219 22.922 1 40.88 84 ARG A C 1
ATOM 652 O O . ARG A 1 84 ? -0.193 16.172 24.109 1 40.88 84 ARG A O 1
ATOM 659 N N . PHE A 1 85 ? 1.163 15.328 22.953 1 38.75 85 PHE A N 1
ATOM 660 C CA . PHE A 1 85 ? 1.889 15.555 24.203 1 38.75 85 PHE A CA 1
ATOM 661 C C . PHE A 1 85 ? 2.311 17.016 24.312 1 38.75 85 PHE A C 1
ATOM 663 O O . PHE A 1 85 ? 3.213 17.469 23.609 1 38.75 85 PHE A O 1
ATOM 670 N N . CYS A 1 86 ? 1.377 17.828 24.422 1 31.17 86 CYS A N 1
ATOM 671 C CA . CYS A 1 86 ? 1.857 19.047 25.062 1 31.17 86 CYS A CA 1
ATOM 672 C C . CYS A 1 86 ? 2.35 18.766 26.469 1 31.17 86 CYS A C 1
ATOM 674 O O . CYS A 1 86 ? 1.827 17.875 27.156 1 31.17 86 CYS A O 1
ATOM 676 N N . MET B 1 1 ? 0.618 24.547 14.859 1 44.88 1 MET B N 1
ATOM 677 C CA . MET B 1 1 ? 1.766 23.766 15.305 1 44.88 1 MET B CA 1
ATOM 678 C C . MET B 1 1 ? 1.484 22.281 15.188 1 44.88 1 MET B C 1
ATOM 680 O O . MET B 1 1 ? 2.303 21.531 14.648 1 44.88 1 MET B O 1
ATOM 684 N N . ALA B 1 2 ? 0.229 21.828 15.766 1 56.56 2 ALA B N 1
ATOM 685 C CA . ALA B 1 2 ? -0.146 20.422 15.812 1 56.56 2 ALA B CA 1
ATOM 686 C C . ALA B 1 2 ? -0.304 19.844 14.398 1 56.56 2 ALA B C 1
ATOM 688 O O . ALA B 1 2 ? 0.155 18.75 14.117 1 56.56 2 ALA B O 1
ATOM 689 N N . SER B 1 3 ? -0.626 20.844 13.445 1 66.25 3 SER B N 1
ATOM 690 C CA . SER B 1 3 ? -0.919 20.391 12.094 1 66.25 3 SER B CA 1
ATOM 691 C C . SER B 1 3 ? 0.362 20.094 11.32 1 66.25 3 SER B C 1
ATOM 693 O O . SER B 1 3 ? 0.426 19.125 10.555 1 66.25 3 SER B O 1
ATOM 695 N N . GLU B 1 4 ? 1.438 20.828 11.805 1 69.94 4 GLU B N 1
ATOM 696 C CA . GLU B 1 4 ? 2.691 20.625 11.078 1 69.94 4 GLU B CA 1
ATOM 697 C C . GLU B 1 4 ? 3.369 19.328 11.484 1 69.94 4 GLU B C 1
ATOM 699 O O . GLU B 1 4 ? 3.904 18.609 10.641 1 69.94 4 GLU B O 1
ATOM 704 N N . LEU B 1 5 ? 3.408 19.078 12.781 1 71.38 5 LEU B N 1
ATOM 705 C CA . LEU B 1 5 ? 4 17.844 13.289 1 71.38 5 LEU B CA 1
ATOM 706 C C . LEU B 1 5 ? 3.287 16.625 12.719 1 71.38 5 LEU B C 1
ATOM 708 O O . LEU B 1 5 ? 3.926 15.617 12.422 1 71.38 5 LEU B O 1
ATOM 712 N N . GLN B 1 6 ? 2.031 16.797 12.578 1 71.69 6 GLN B N 1
ATOM 713 C CA . GLN B 1 6 ? 1.263 15.688 12.023 1 71.69 6 GLN B CA 1
ATOM 714 C C . GLN B 1 6 ? 1.653 15.414 10.578 1 71.69 6 GLN B C 1
ATOM 716 O O . GLN B 1 6 ? 1.834 14.258 10.18 1 71.69 6 GLN B O 1
ATOM 721 N N . VAL B 1 7 ? 1.857 16.453 9.891 1 70.88 7 VAL B N 1
ATOM 722 C CA . VAL B 1 7 ? 2.223 16.312 8.484 1 70.88 7 VAL B CA 1
ATOM 723 C C . VAL B 1 7 ? 3.613 15.695 8.367 1 70.88 7 VAL B C 1
ATOM 725 O O . VAL B 1 7 ? 3.855 14.859 7.492 1 70.88 7 VAL B O 1
ATOM 728 N N . GLN B 1 8 ? 4.461 16.094 9.266 1 74.06 8 GLN B N 1
ATOM 729 C CA . GLN B 1 8 ? 5.816 15.547 9.242 1 74.06 8 GLN B CA 1
ATOM 730 C C . GLN B 1 8 ? 5.816 14.047 9.523 1 74.06 8 GLN B C 1
ATOM 732 O O . GLN B 1 8 ? 6.555 13.297 8.883 1 74.06 8 GLN B O 1
ATOM 737 N N . ARG B 1 9 ? 5.02 13.703 10.406 1 75.94 9 ARG B N 1
ATOM 738 C CA . ARG B 1 9 ? 4.934 12.289 10.758 1 75.94 9 ARG B CA 1
ATOM 739 C C . ARG B 1 9 ? 4.371 11.477 9.602 1 75.94 9 ARG B C 1
ATOM 741 O O . ARG B 1 9 ? 4.82 10.352 9.344 1 75.94 9 ARG B O 1
ATOM 748 N N . LEU B 1 10 ? 3.494 12.055 8.938 1 77.25 10 LEU B N 1
ATOM 749 C CA . LEU B 1 10 ? 2.924 11.383 7.773 1 77.25 10 LEU B CA 1
ATOM 750 C C . LEU B 1 10 ? 3.951 11.266 6.652 1 77.25 10 LEU B C 1
ATOM 752 O O . LEU B 1 10 ? 4.035 10.234 5.98 1 77.25 10 LEU B O 1
ATOM 756 N N . ASN B 1 11 ? 4.781 12.234 6.617 1 78.31 11 ASN B N 1
ATOM 757 C CA . ASN B 1 11 ? 5.781 12.258 5.555 1 78.31 11 ASN B CA 1
ATOM 758 C C . ASN B 1 11 ? 6.855 11.195 5.766 1 78.31 11 ASN B C 1
ATOM 760 O O . ASN B 1 11 ? 7.402 10.664 4.801 1 78.31 11 ASN B O 1
ATOM 764 N N . GLU B 1 12 ? 7.102 10.859 6.965 1 83.12 12 GLU B N 1
ATOM 765 C CA . GLU B 1 12 ? 8.094 9.836 7.266 1 83.12 12 GLU B CA 1
ATOM 766 C C . GLU B 1 12 ? 7.664 8.469 6.73 1 83.12 12 GLU B C 1
ATOM 768 O O . GLU B 1 12 ? 8.508 7.645 6.367 1 83.12 12 GLU B O 1
ATOM 773 N N . GLU B 1 13 ? 6.426 8.281 6.652 1 87.38 13 GLU B N 1
ATOM 774 C CA . GLU B 1 13 ? 5.887 7.02 6.16 1 87.38 13 GLU B CA 1
ATOM 775 C C . GLU B 1 13 ? 5.844 6.992 4.633 1 87.38 13 GLU B C 1
ATOM 777 O O . GLU B 1 13 ? 5.535 5.965 4.031 1 87.38 13 GLU B O 1
ATOM 782 N N . LEU B 1 14 ? 6.242 8.102 4.039 1 93.12 14 LEU B N 1
ATOM 783 C CA . LEU B 1 14 ? 6.094 8.234 2.596 1 93.12 14 LEU B CA 1
ATOM 784 C C . LEU B 1 14 ? 7.457 8.281 1.913 1 93.12 14 LEU B C 1
ATOM 786 O O . LEU B 1 14 ? 7.598 8.867 0.838 1 93.12 14 LEU B O 1
ATOM 790 N N . ASN B 1 15 ? 8.453 7.695 2.588 1 95.06 15 ASN B N 1
ATOM 791 C CA . ASN B 1 15 ? 9.789 7.648 2.01 1 95.06 15 ASN B CA 1
ATOM 792 C C . ASN B 1 15 ? 10.211 6.219 1.677 1 95.06 15 ASN B C 1
ATOM 794 O O . ASN B 1 15 ? 9.938 5.293 2.441 1 95.06 15 ASN B O 1
ATOM 798 N N . CYS B 1 16 ? 10.836 6.105 0.553 1 97.56 16 CYS B N 1
ATOM 799 C CA . CYS B 1 16 ? 11.453 4.836 0.175 1 97.56 16 CYS B CA 1
ATOM 800 C C . CYS B 1 16 ? 12.609 4.492 1.106 1 97.56 16 CYS B C 1
ATOM 802 O O . CYS B 1 16 ? 13.523 5.297 1.283 1 97.56 16 CYS B O 1
ATOM 804 N N . PRO B 1 17 ? 12.695 3.295 1.682 1 97.81 17 PRO B N 1
ATOM 805 C CA . PRO B 1 17 ? 13.758 2.934 2.619 1 97.81 17 PRO B CA 1
ATOM 806 C C . PRO B 1 17 ? 15.117 2.789 1.938 1 97.81 17 PRO B C 1
ATOM 808 O O . PRO B 1 17 ? 16.156 2.754 2.613 1 97.81 17 PRO B O 1
ATOM 811 N N . ILE B 1 18 ? 15.125 2.678 0.671 1 98.31 18 ILE B N 1
ATOM 812 C CA . ILE B 1 18 ? 16.391 2.488 -0.027 1 98.31 18 ILE B CA 1
ATOM 813 C C . ILE B 1 18 ? 17.016 3.846 -0.344 1 98.31 18 ILE B C 1
ATOM 815 O O . ILE B 1 18 ? 18.156 4.109 0.027 1 98.31 18 ILE B O 1
ATOM 819 N N . CYS B 1 19 ? 16.234 4.762 -0.979 1 98.06 19 CYS B N 1
ATOM 820 C CA . CYS B 1 19 ? 16.828 6.023 -1.421 1 98.06 19 CYS B CA 1
ATOM 821 C C . CYS B 1 19 ? 16.547 7.137 -0.416 1 98.06 19 CYS B C 1
ATOM 823 O O . CYS B 1 19 ? 17.156 8.203 -0.481 1 98.06 19 CYS B O 1
ATOM 825 N N . LEU B 1 20 ? 15.602 7.004 0.435 1 95.75 20 LEU B N 1
ATOM 826 C CA . LEU B 1 20 ? 15.234 7.898 1.524 1 95.75 20 LEU B CA 1
ATOM 827 C C . LEU B 1 20 ? 14.539 9.148 0.99 1 95.75 20 LEU B C 1
ATOM 829 O O . LEU B 1 20 ? 14.391 10.133 1.712 1 95.75 20 LEU B O 1
ATOM 833 N N . ASP B 1 21 ? 14.109 9.086 -0.236 1 95.56 21 ASP B N 1
ATOM 834 C CA . ASP B 1 21 ? 13.281 10.133 -0.832 1 95.56 21 ASP B CA 1
ATOM 835 C C . ASP B 1 21 ? 11.82 9.711 -0.881 1 95.56 21 ASP B C 1
ATOM 837 O O . ASP B 1 21 ? 11.484 8.562 -0.584 1 95.56 21 ASP B O 1
ATOM 841 N N . SER B 1 22 ? 10.961 10.703 -1.226 1 95 22 SER B N 1
ATOM 842 C CA . SER B 1 22 ? 9.547 10.383 -1.425 1 95 22 SER B CA 1
ATOM 843 C C . SER B 1 22 ? 9.367 9.312 -2.5 1 95 22 SER B C 1
ATOM 845 O O . SER B 1 22 ? 10.055 9.336 -3.521 1 95 22 SER B O 1
ATOM 847 N N . TYR B 1 23 ? 8.422 8.492 -2.262 1 96.88 23 TYR B N 1
ATOM 848 C CA . TYR B 1 23 ? 8.172 7.387 -3.184 1 96.88 23 TYR B CA 1
ATOM 849 C C . TYR B 1 23 ? 7.965 7.898 -4.605 1 96.88 23 TYR B C 1
ATOM 851 O O . TYR B 1 23 ? 7.211 8.852 -4.828 1 96.88 23 TYR B O 1
ATOM 859 N N . ASN B 1 24 ? 8.609 7.273 -5.496 1 97.25 24 ASN B N 1
ATOM 860 C CA . ASN B 1 24 ? 8.406 7.457 -6.93 1 97.25 24 ASN B CA 1
ATOM 861 C C . ASN B 1 24 ? 8.109 6.133 -7.629 1 97.25 24 ASN B C 1
ATOM 863 O O . ASN B 1 24 ? 8.977 5.258 -7.703 1 97.25 24 ASN B O 1
ATOM 867 N N . ASP B 1 25 ? 6.871 6.008 -8.078 1 98.19 25 ASP B N 1
ATOM 868 C CA . ASP B 1 25 ? 6.41 4.75 -8.656 1 98.19 25 ASP B CA 1
ATOM 869 C C . ASP B 1 25 ? 6.574 3.598 -7.664 1 98.19 25 ASP B C 1
ATOM 871 O O . ASP B 1 25 ? 7.273 2.625 -7.949 1 98.19 25 ASP B O 1
ATOM 875 N N . PRO B 1 26 ? 5.91 3.721 -6.543 1 98.56 26 PRO B N 1
ATOM 876 C CA . PRO B 1 26 ? 6.113 2.729 -5.484 1 98.56 26 PRO B CA 1
ATOM 877 C C . PRO B 1 26 ? 5.484 1.377 -5.816 1 98.56 26 PRO B C 1
ATOM 879 O O . PRO B 1 26 ? 4.402 1.324 -6.41 1 98.56 26 PRO B O 1
ATOM 882 N N . VAL B 1 27 ? 6.176 0.343 -5.371 1 98.88 27 VAL B N 1
ATOM 883 C CA . VAL B 1 27 ? 5.715 -1.033 -5.516 1 98.88 27 VAL B CA 1
ATOM 884 C C . VAL B 1 27 ? 5.867 -1.774 -4.191 1 98.88 27 VAL B C 1
ATOM 886 O O . VAL B 1 27 ? 6.68 -1.39 -3.348 1 98.88 27 VAL B O 1
ATOM 889 N N . SER B 1 28 ? 5.035 -2.768 -3.998 1 98.56 28 SER B N 1
ATOM 890 C CA . SER B 1 28 ? 5.105 -3.584 -2.789 1 98.56 28 SER B CA 1
ATOM 891 C C . SER B 1 28 ? 5.613 -4.988 -3.098 1 98.56 28 SER B C 1
ATOM 893 O O . SER B 1 28 ? 5.359 -5.523 -4.18 1 98.56 28 SER B O 1
ATOM 895 N N . LEU B 1 29 ? 6.34 -5.508 -2.143 1 98.44 29 LEU B N 1
ATOM 896 C CA . LEU B 1 29 ? 6.754 -6.906 -2.178 1 98.44 29 LEU B CA 1
ATOM 897 C C . LEU B 1 29 ? 5.734 -7.797 -1.476 1 98.44 2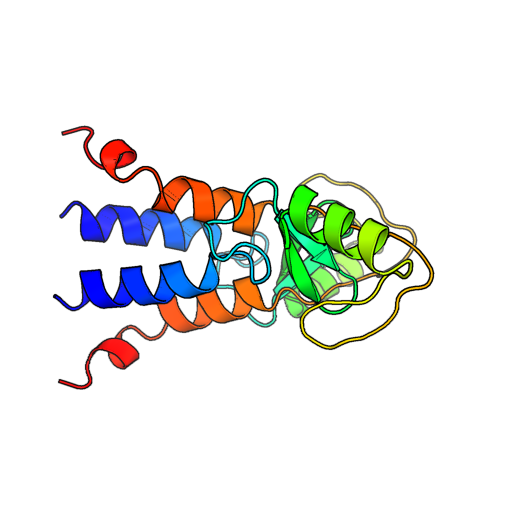9 LEU B C 1
ATOM 899 O O . LEU B 1 29 ? 4.797 -7.297 -0.847 1 98.44 29 LEU B O 1
ATOM 903 N N . GLU B 1 30 ? 5.938 -9.078 -1.551 1 97.38 30 GLU B N 1
ATOM 904 C CA . GLU B 1 30 ? 4.996 -10.023 -0.955 1 97.38 30 GLU B CA 1
ATOM 905 C C . GLU B 1 30 ? 4.996 -9.914 0.567 1 97.38 30 GLU B C 1
ATOM 907 O O . GLU B 1 30 ? 3.992 -10.219 1.217 1 97.38 30 GLU B O 1
ATOM 912 N N . CYS B 1 31 ? 6.066 -9.453 1.094 1 97.88 31 CYS B N 1
ATOM 913 C CA . CYS B 1 31 ? 6.176 -9.305 2.541 1 97.88 31 CYS B CA 1
ATOM 914 C C . CYS B 1 31 ? 5.438 -8.062 3.021 1 97.88 31 CYS B C 1
ATOM 916 O O . CYS B 1 31 ? 5.277 -7.859 4.227 1 97.88 31 CYS B O 1
ATOM 918 N N . GLY B 1 32 ? 5.023 -7.18 2.135 1 98 32 GLY B N 1
ATOM 919 C CA . GLY B 1 32 ? 4.273 -5.996 2.512 1 98 32 GLY B CA 1
ATOM 920 C C . GLY B 1 32 ? 5.121 -4.738 2.545 1 98 32 GLY B C 1
ATOM 921 O O . GLY B 1 32 ? 4.598 -3.635 2.721 1 98 32 GLY B O 1
ATOM 922 N N . HIS B 1 33 ? 6.418 -4.836 2.277 1 98.19 33 HIS B N 1
ATOM 923 C CA . HIS B 1 33 ? 7.281 -3.66 2.264 1 98.19 33 HIS B CA 1
ATOM 924 C C . HIS B 1 33 ? 7.285 -3 0.889 1 98.19 33 HIS B C 1
ATOM 926 O O . HIS B 1 33 ? 7.191 -3.682 -0.134 1 98.19 33 HIS B O 1
ATOM 932 N N . ASN B 1 34 ? 7.418 -1.697 0.913 1 98.44 34 ASN B N 1
ATOM 933 C CA . ASN B 1 34 ? 7.32 -0.896 -0.302 1 98.44 34 ASN B CA 1
ATOM 934 C C . ASN B 1 34 ? 8.641 -0.203 -0.625 1 98.44 34 ASN B C 1
ATOM 936 O O . ASN B 1 34 ? 9.398 0.146 0.279 1 98.44 34 ASN B O 1
ATOM 940 N N . PHE B 1 35 ? 8.875 0.024 -1.882 1 98.69 35 PHE B N 1
ATOM 941 C CA . PHE B 1 35 ? 10.039 0.721 -2.416 1 98.69 35 PHE B CA 1
ATOM 942 C C . PHE B 1 35 ? 9.711 1.379 -3.75 1 98.69 35 PHE B C 1
ATOM 944 O O . PHE B 1 35 ? 8.727 1.015 -4.402 1 98.69 35 PHE B O 1
ATOM 951 N N . CYS B 1 36 ? 10.484 2.344 -4.109 1 98.75 36 CYS B N 1
ATOM 952 C CA . CYS B 1 36 ? 10.414 2.734 -5.512 1 98.75 36 CYS B CA 1
ATOM 953 C C . CYS B 1 36 ? 10.719 1.551 -6.426 1 98.75 36 CYS B C 1
ATOM 955 O O . CYS B 1 36 ? 11.594 0.742 -6.125 1 98.75 36 CYS B O 1
ATOM 957 N N . ARG B 1 37 ? 10.07 1.556 -7.48 1 98.88 37 ARG B N 1
ATOM 958 C CA . ARG B 1 37 ? 10.32 0.479 -8.43 1 98.88 37 ARG B CA 1
ATOM 959 C C . ARG B 1 37 ? 11.789 0.45 -8.852 1 98.88 37 ARG B C 1
ATOM 961 O O . ARG B 1 37 ? 12.414 -0.611 -8.859 1 98.88 37 ARG B O 1
ATOM 968 N N . SER B 1 38 ? 12.312 1.596 -9.148 1 98.81 38 SER B N 1
ATOM 969 C CA . SER B 1 38 ? 13.688 1.661 -9.617 1 98.81 38 SER B CA 1
ATOM 970 C C . SER B 1 38 ? 14.664 1.229 -8.523 1 98.81 38 SER B C 1
ATOM 972 O O . SER B 1 38 ? 15.656 0.557 -8.797 1 98.81 38 SER B O 1
ATOM 974 N N . CYS B 1 3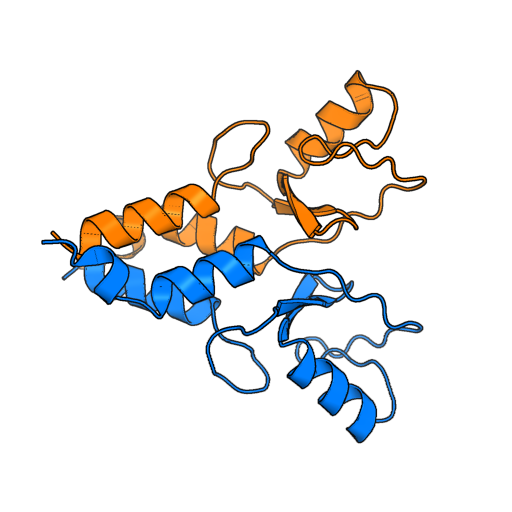9 ? 14.359 1.568 -7.316 1 98.81 39 CYS B N 1
ATOM 975 C CA . CYS B 1 39 ? 15.234 1.255 -6.195 1 98.81 39 CYS B CA 1
ATOM 976 C C . CYS B 1 39 ? 15.289 -0.248 -5.949 1 98.81 39 CYS B C 1
ATOM 978 O O . CYS B 1 39 ? 16.375 -0.823 -5.82 1 98.81 39 CYS B O 1
ATOM 980 N N . ILE B 1 40 ? 14.18 -0.911 -5.91 1 98.81 40 ILE B N 1
ATOM 981 C CA . ILE B 1 40 ? 14.164 -2.332 -5.582 1 98.81 40 ILE B CA 1
ATOM 982 C C . ILE B 1 40 ? 14.742 -3.135 -6.742 1 98.81 40 ILE B C 1
ATOM 984 O O . ILE B 1 40 ? 15.445 -4.129 -6.531 1 98.81 40 ILE B O 1
ATOM 988 N N . THR B 1 41 ? 14.422 -2.674 -7.91 1 98.75 41 THR B N 1
ATOM 989 C CA . THR B 1 41 ? 14.961 -3.359 -9.078 1 98.75 41 THR B CA 1
ATOM 990 C C . THR B 1 41 ? 16.484 -3.285 -9.086 1 98.75 41 THR B C 1
ATOM 992 O O . THR B 1 41 ? 17.156 -4.297 -9.297 1 98.75 41 THR B O 1
ATOM 995 N N . ARG B 1 42 ? 17.016 -2.145 -8.859 1 98.69 42 ARG B N 1
ATOM 996 C CA . ARG B 1 42 ? 18.469 -1.973 -8.812 1 98.69 42 ARG B CA 1
ATOM 997 C C . ARG B 1 42 ? 19.078 -2.783 -7.676 1 98.69 42 ARG B C 1
ATOM 999 O O . ARG B 1 42 ? 20.125 -3.412 -7.848 1 98.69 42 ARG B O 1
ATOM 1006 N N . SER B 1 43 ? 18.438 -2.746 -6.5 1 98.5 43 SER B N 1
ATOM 1007 C CA . SER B 1 43 ? 18.906 -3.51 -5.348 1 98.5 43 SER B CA 1
ATOM 1008 C C . SER B 1 43 ? 19.016 -4.996 -5.672 1 98.5 43 SER B C 1
ATOM 1010 O O . SER B 1 43 ? 20.016 -5.641 -5.34 1 98.5 43 SER B O 1
ATOM 1012 N N . TRP B 1 44 ? 18 -5.523 -6.324 1 98.56 44 TRP B N 1
ATOM 1013 C CA . TRP B 1 44 ? 17.969 -6.938 -6.676 1 98.56 44 TRP B CA 1
ATOM 1014 C C . TRP B 1 44 ? 19.047 -7.27 -7.707 1 98.56 44 TRP B C 1
ATOM 1016 O O . TRP B 1 44 ? 19.672 -8.328 -7.637 1 98.56 44 TRP B O 1
ATOM 1026 N N . GLU B 1 45 ? 19.219 -6.395 -8.68 1 98.06 45 GLU B N 1
ATOM 1027 C CA . GLU B 1 45 ? 20.25 -6.602 -9.695 1 98.06 45 GLU B CA 1
ATOM 1028 C C . GLU B 1 45 ? 21.641 -6.633 -9.07 1 98.06 45 GLU B C 1
ATOM 1030 O O . GLU B 1 45 ? 22.484 -7.457 -9.453 1 98.06 45 GLU B O 1
ATOM 1035 N N . THR B 1 46 ? 21.891 -5.762 -8.141 1 97.75 46 THR B N 1
ATOM 1036 C CA . THR B 1 46 ? 23.188 -5.652 -7.48 1 97.75 46 THR B CA 1
ATOM 1037 C C . THR B 1 46 ? 23.422 -6.859 -6.574 1 97.75 46 THR B C 1
ATOM 1039 O O . THR B 1 46 ? 24.531 -7.41 -6.555 1 97.75 46 THR B O 1
ATOM 1042 N N . GLN B 1 47 ? 22.438 -7.355 -5.828 1 96.44 47 GLN B N 1
ATOM 1043 C CA . GLN B 1 47 ? 22.547 -8.438 -4.855 1 96.44 47 GLN B CA 1
ATOM 1044 C C . GLN B 1 47 ? 22.516 -9.797 -5.535 1 96.44 47 GLN B C 1
ATOM 1046 O O . GLN B 1 47 ? 23.062 -10.773 -5.016 1 96.44 47 GLN B O 1
ATOM 1051 N N . GLY B 1 48 ? 21.812 -9.891 -6.672 1 96.69 48 GLY B N 1
ATOM 1052 C CA . GLY B 1 48 ? 21.672 -11.156 -7.379 1 96.69 48 GLY B CA 1
ATOM 1053 C C . GLY B 1 48 ? 20.562 -12.031 -6.844 1 96.69 48 GLY B C 1
ATOM 1054 O O . GLY B 1 48 ? 20.484 -13.211 -7.176 1 96.69 48 GLY B O 1
ATOM 1055 N N . GLU B 1 49 ? 19.875 -11.523 -5.965 1 97.62 49 GLU B N 1
ATOM 1056 C CA . GLU B 1 49 ? 18.703 -12.211 -5.41 1 97.62 49 GLU B CA 1
ATOM 1057 C C . GLU B 1 49 ? 17.578 -11.227 -5.102 1 97.62 49 GLU B C 1
ATOM 1059 O O . GLU B 1 49 ? 17.828 -10.039 -4.895 1 97.62 49 GLU B O 1
ATOM 1064 N N . ASN B 1 50 ? 16.406 -11.758 -5.055 1 98.38 50 ASN B N 1
ATOM 1065 C CA . ASN B 1 50 ? 15.227 -10.953 -4.746 1 98.38 50 ASN B CA 1
ATOM 1066 C C . ASN B 1 50 ? 14.969 -10.883 -3.242 1 98.38 50 ASN B C 1
ATOM 1068 O O . ASN B 1 50 ? 14.023 -11.5 -2.742 1 98.38 50 ASN B O 1
ATOM 1072 N N . ILE B 1 51 ? 15.797 -10.133 -2.574 1 98.62 51 ILE B N 1
ATOM 1073 C CA . ILE B 1 51 ? 15.75 -10.031 -1.119 1 98.62 51 ILE B CA 1
ATOM 1074 C C . ILE B 1 51 ? 15.117 -8.703 -0.71 1 98.62 51 ILE B C 1
ATOM 1076 O O . ILE B 1 51 ? 15.383 -7.668 -1.324 1 98.62 51 ILE B O 1
ATOM 1080 N N . CYS B 1 52 ? 14.234 -8.758 0.234 1 98.75 52 CYS B N 1
ATOM 1081 C CA . CYS B 1 52 ? 13.672 -7.508 0.749 1 98.75 52 CYS B CA 1
ATOM 1082 C C . CYS B 1 52 ? 14.719 -6.742 1.555 1 98.75 52 CYS B C 1
ATOM 1084 O O . CYS B 1 52 ? 15.242 -7.25 2.547 1 98.75 52 CYS B O 1
ATOM 1086 N N . PRO B 1 53 ? 14.93 -5.535 1.26 1 98.56 53 PRO B N 1
ATOM 1087 C CA . PRO B 1 53 ? 15.938 -4.746 1.973 1 98.56 53 PRO B CA 1
ATOM 1088 C C . PRO B 1 53 ? 15.562 -4.488 3.43 1 98.56 53 PRO B C 1
ATOM 1090 O O . PRO B 1 53 ? 16.422 -4.164 4.246 1 98.56 53 PRO B O 1
ATOM 1093 N N . GLU B 1 54 ? 14.336 -4.641 3.732 1 97.94 54 GLU B N 1
ATOM 1094 C CA . GLU B 1 54 ? 13.883 -4.328 5.086 1 97.94 54 GLU B CA 1
ATOM 1095 C C . GLU B 1 54 ? 13.867 -5.578 5.961 1 97.94 54 GLU B C 1
ATOM 1097 O O . GLU B 1 54 ? 14.516 -5.621 7.008 1 97.94 54 GLU B O 1
ATOM 1102 N N . CYS B 1 55 ? 13.219 -6.645 5.59 1 98.25 55 CYS B N 1
ATOM 1103 C CA . CYS B 1 55 ? 13.031 -7.797 6.469 1 98.25 55 CYS B CA 1
ATOM 1104 C C . CYS B 1 55 ? 13.93 -8.953 6.047 1 98.25 55 CYS B C 1
ATOM 1106 O O . CYS B 1 55 ? 14.039 -9.953 6.762 1 98.25 55 CYS B O 1
ATOM 1108 N N . ARG B 1 56 ? 14.492 -8.977 4.824 1 98.31 56 ARG B N 1
ATOM 1109 C CA . ARG B 1 56 ? 15.492 -9.898 4.301 1 98.31 56 ARG B CA 1
ATOM 1110 C C . ARG B 1 56 ? 14.844 -11.188 3.797 1 98.31 56 ARG B C 1
ATOM 1112 O O . ARG B 1 56 ? 15.531 -12.195 3.598 1 98.31 56 ARG B O 1
ATOM 1119 N N . LYS B 1 57 ? 13.609 -11.18 3.715 1 98.5 57 LYS B N 1
ATOM 1120 C CA . LYS B 1 57 ? 12.961 -12.312 3.07 1 98.5 57 LYS B CA 1
ATOM 1121 C C . LYS B 1 57 ? 13.383 -12.43 1.607 1 98.5 57 LYS B C 1
ATOM 1123 O O . LYS B 1 57 ? 13.461 -11.43 0.898 1 98.5 57 LYS B O 1
ATOM 1128 N N . VAL B 1 58 ? 13.594 -13.633 1.115 1 98.44 58 VAL B N 1
ATOM 1129 C CA . VAL B 1 58 ? 13.977 -13.898 -0.267 1 98.44 58 VAL B CA 1
ATOM 1130 C C . VAL B 1 58 ? 12.773 -14.406 -1.054 1 98.44 58 VAL B C 1
ATOM 1132 O O . VAL B 1 58 ? 12.031 -15.258 -0.574 1 98.44 58 VAL B O 1
ATOM 1135 N N . PHE B 1 59 ? 12.609 -13.859 -2.193 1 98 59 PHE B N 1
ATOM 1136 C CA . PHE B 1 59 ? 11.484 -14.25 -3.033 1 98 59 PHE B CA 1
ATOM 1137 C C . PHE B 1 59 ? 11.961 -14.977 -4.285 1 98 59 PHE B C 1
ATOM 1139 O O . PHE B 1 59 ? 12.977 -14.594 -4.879 1 98 59 PHE B O 1
ATOM 1146 N N . ALA B 1 60 ? 11.227 -15.984 -4.613 1 96.69 60 ALA B N 1
ATOM 1147 C CA . ALA B 1 60 ? 11.578 -16.781 -5.785 1 96.69 60 ALA B CA 1
ATOM 1148 C C . ALA B 1 60 ? 11.344 -15.992 -7.074 1 96.69 60 ALA B C 1
ATOM 1150 O O . ALA B 1 60 ? 12.109 -16.109 -8.031 1 96.69 60 ALA B O 1
ATOM 1151 N N . ASN B 1 61 ? 10.289 -15.188 -7.141 1 95.88 61 ASN B N 1
ATOM 1152 C CA . ASN B 1 61 ? 9.922 -14.398 -8.312 1 95.88 61 ASN B CA 1
ATOM 1153 C C . ASN B 1 61 ? 9.742 -12.922 -7.965 1 95.88 61 ASN B C 1
ATOM 1155 O O . ASN B 1 61 ? 9.586 -12.57 -6.793 1 95.88 61 ASN B O 1
ATOM 1159 N N . ARG B 1 62 ? 9.844 -12.172 -9.078 1 96.5 62 ARG B N 1
ATOM 1160 C CA . ARG B 1 62 ? 9.633 -10.734 -8.922 1 96.5 62 ARG B CA 1
ATOM 1161 C C . ARG B 1 62 ? 8.156 -10.383 -9.07 1 96.5 62 ARG B C 1
ATOM 1163 O O . ARG B 1 62 ? 7.684 -10.109 -10.172 1 96.5 62 ARG B O 1
ATOM 1170 N N . ASN B 1 63 ? 7.434 -10.531 -8.039 1 96.44 63 ASN B N 1
ATOM 1171 C CA . ASN B 1 63 ? 6.012 -10.195 -8.047 1 96.44 63 ASN B CA 1
ATOM 1172 C C . ASN B 1 63 ? 5.754 -8.82 -7.43 1 96.44 63 ASN B C 1
ATOM 1174 O O . ASN B 1 63 ? 5.223 -8.727 -6.324 1 96.44 63 ASN B O 1
ATOM 1178 N N . LEU B 1 64 ? 6.07 -7.82 -8.242 1 98.31 64 LEU B N 1
ATOM 1179 C CA . LEU B 1 64 ? 5.891 -6.445 -7.789 1 98.31 64 LEU B CA 1
ATOM 1180 C C . LEU B 1 64 ? 4.457 -5.98 -8.023 1 98.31 64 LEU B C 1
ATOM 1182 O O . LEU B 1 64 ? 3.916 -6.156 -9.117 1 98.31 64 LEU B O 1
ATOM 1186 N N . ARG B 1 65 ? 3.895 -5.426 -6.996 1 98.25 65 ARG B N 1
ATOM 1187 C CA . ARG B 1 65 ? 2.555 -4.855 -7.105 1 98.25 65 ARG B CA 1
ATOM 1188 C C . ARG B 1 65 ? 2.59 -3.338 -6.969 1 98.25 65 ARG B C 1
ATOM 1190 O O . ARG B 1 65 ? 3.262 -2.805 -6.086 1 98.25 65 ARG B O 1
ATOM 1197 N N . PRO B 1 66 ? 1.922 -2.664 -7.871 1 98.12 66 PRO B N 1
ATOM 1198 C CA . PRO B 1 66 ? 1.882 -1.208 -7.707 1 98.12 66 PRO B CA 1
ATOM 1199 C C . PRO B 1 66 ? 1.188 -0.776 -6.418 1 98.12 66 PRO B C 1
ATOM 1201 O O . PRO B 1 66 ? 0.203 -1.395 -6.004 1 98.12 66 PRO B O 1
ATOM 1204 N N . SER B 1 67 ? 1.745 0.179 -5.785 1 97.62 67 SER B N 1
ATOM 1205 C CA . SER B 1 67 ? 1.126 0.808 -4.621 1 97.62 67 SER B CA 1
ATOM 1206 C C . SER B 1 67 ? 0.592 2.195 -4.965 1 97.62 67 SER B C 1
ATOM 1208 O O . SER B 1 67 ? 1.165 3.205 -4.551 1 97.62 67 SER B O 1
ATOM 1210 N N . TYR B 1 68 ? -0.509 2.268 -5.543 1 95.88 68 TYR B N 1
ATOM 1211 C CA . TYR B 1 68 ? -1.047 3.518 -6.07 1 95.88 68 TYR B CA 1
ATOM 1212 C C . TYR B 1 68 ? -1.359 4.496 -4.945 1 95.88 68 TYR B C 1
ATOM 1214 O O . TYR B 1 68 ? -1.085 5.691 -5.059 1 95.88 68 TYR B O 1
ATOM 1222 N N . ALA B 1 69 ? -1.9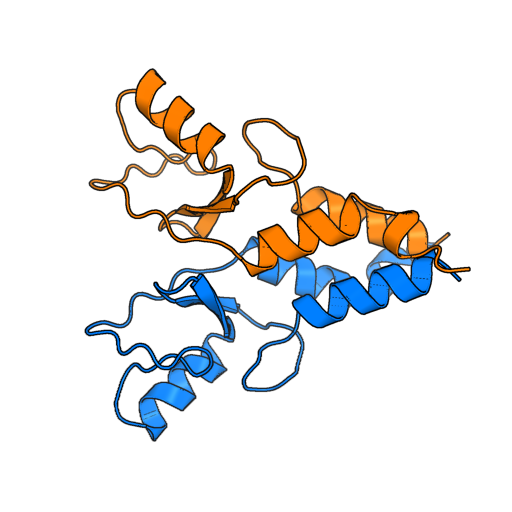22 3.92 -3.955 1 94.38 69 ALA B N 1
ATOM 1223 C CA . ALA B 1 69 ? -2.293 4.777 -2.832 1 94.38 69 ALA B CA 1
ATOM 1224 C C . ALA B 1 69 ? -1.073 5.504 -2.271 1 94.38 69 ALA B C 1
ATOM 1226 O O . ALA B 1 69 ? -1.126 6.711 -2.016 1 94.38 69 ALA B O 1
ATOM 1227 N N . LEU B 1 70 ? 0.014 4.793 -2.105 1 94.69 70 LEU B N 1
ATOM 1228 C CA . LEU B 1 70 ? 1.244 5.398 -1.606 1 94.69 70 LEU B CA 1
ATOM 1229 C C . LEU B 1 70 ? 1.781 6.43 -2.594 1 94.69 70 LEU B C 1
ATOM 1231 O O . LEU B 1 70 ? 2.258 7.492 -2.188 1 94.69 70 LEU B O 1
ATOM 1235 N N . GLY B 1 71 ? 1.769 6.039 -3.854 1 95.19 71 GLY B N 1
ATOM 1236 C CA . GLY B 1 71 ? 2.188 6.988 -4.871 1 95.19 71 GLY B CA 1
ATOM 1237 C C . GLY B 1 71 ? 1.396 8.281 -4.84 1 95.19 71 GLY B C 1
ATOM 1238 O O . GLY B 1 71 ? 1.971 9.367 -4.914 1 95.19 71 GLY B O 1
ATOM 1239 N N . ASN B 1 72 ? 0.102 8.172 -4.723 1 92.38 72 ASN B N 1
ATOM 1240 C CA . ASN B 1 72 ? -0.759 9.344 -4.656 1 92.38 72 ASN B CA 1
ATOM 1241 C C . ASN B 1 72 ? -0.434 10.211 -3.445 1 92.38 72 ASN B C 1
ATOM 1243 O O . ASN B 1 72 ? -0.356 11.438 -3.557 1 92.38 72 ASN B O 1
ATOM 1247 N N . LEU B 1 73 ? -0.271 9.555 -2.371 1 91.62 73 LEU B N 1
ATOM 1248 C CA . LEU B 1 73 ? 0.034 10.266 -1.134 1 91.62 73 LEU B CA 1
ATOM 1249 C C . LEU B 1 73 ? 1.367 11 -1.244 1 91.62 73 LEU B C 1
ATOM 1251 O O . LEU B 1 73 ? 1.484 12.156 -0.816 1 91.62 73 LEU B O 1
ATOM 1255 N N . ALA B 1 74 ? 2.334 10.367 -1.768 1 92.19 74 ALA B N 1
ATOM 1256 C CA . ALA B 1 74 ? 3.654 10.969 -1.935 1 92.19 74 ALA B CA 1
ATOM 1257 C C . ALA B 1 74 ? 3.588 12.188 -2.844 1 92.19 74 ALA B C 1
ATOM 1259 O O . ALA B 1 74 ? 4.234 13.203 -2.576 1 92.19 74 ALA B O 1
ATOM 1260 N N . GLN B 1 75 ? 2.857 12.078 -3.867 1 89.06 75 GLN B N 1
ATOM 1261 C CA . GLN B 1 75 ? 2.717 13.188 -4.809 1 89.06 75 GLN B CA 1
ATOM 1262 C C . GLN B 1 75 ? 2.014 14.375 -4.164 1 89.06 75 GLN B C 1
ATOM 1264 O O . GLN B 1 75 ? 2.422 15.523 -4.352 1 89.06 75 GLN B O 1
ATOM 1269 N N . LYS B 1 76 ? 1.017 14.148 -3.402 1 83.69 76 LYS B N 1
ATOM 1270 C CA . LYS B 1 76 ? 0.248 15.203 -2.748 1 83.69 76 LYS B CA 1
ATOM 1271 C C . LYS B 1 76 ? 1.079 15.906 -1.678 1 83.69 76 LYS B C 1
ATOM 1273 O O . LYS B 1 76 ? 0.895 17.094 -1.424 1 83.69 76 LYS B O 1
ATOM 1278 N N . SER B 1 77 ? 1.941 15.219 -1.112 1 80.69 77 SER B N 1
ATOM 1279 C CA . SER B 1 77 ? 2.77 15.789 -0.055 1 80.69 77 SER B CA 1
ATOM 1280 C C . SER B 1 77 ? 3.91 16.625 -0.633 1 80.69 77 SER B C 1
ATOM 1282 O O . SER B 1 77 ? 4.406 17.547 0.019 1 80.69 77 SER B O 1
ATOM 1284 N N . ALA B 1 78 ? 4.426 16.234 -1.731 1 75.25 78 ALA B N 1
ATOM 1285 C CA . ALA B 1 78 ? 5.551 16.922 -2.354 1 75.25 78 ALA B CA 1
ATOM 1286 C C . ALA B 1 78 ? 5.105 18.25 -2.955 1 75.25 78 ALA B C 1
ATOM 1288 O O . ALA B 1 78 ? 5.914 19.172 -3.098 1 75.25 78 ALA B O 1
ATOM 1289 N N . ASP B 1 79 ? 3.928 18.344 -3.473 1 66.69 79 ASP B N 1
ATOM 1290 C CA . ASP B 1 79 ? 3.475 19.578 -4.113 1 66.69 79 ASP B CA 1
ATOM 1291 C C . ASP B 1 79 ? 2.697 20.453 -3.135 1 66.69 79 ASP B C 1
ATOM 1293 O O . ASP B 1 79 ? 1.469 20.375 -3.064 1 66.69 79 ASP B O 1
ATOM 1297 N N . PRO B 1 80 ? 3.453 21.172 -2.232 1 56.03 80 PRO B N 1
ATOM 1298 C CA . PRO B 1 80 ? 2.697 22.047 -1.342 1 56.03 80 PRO B CA 1
ATOM 1299 C C . PRO B 1 80 ? 1.84 23.062 -2.102 1 56.03 80 PRO B C 1
ATOM 1301 O O . PRO B 1 80 ? 0.94 23.672 -1.521 1 56.03 80 PRO B O 1
ATOM 1304 N N . SER B 1 81 ? 2.316 23.375 -3.334 1 55.25 81 SER B N 1
ATOM 1305 C CA . SER B 1 81 ? 1.613 24.406 -4.098 1 55.25 81 SER B CA 1
ATOM 1306 C C . SER B 1 81 ? 0.216 23.938 -4.496 1 55.25 81 SER B C 1
ATOM 1308 O O . SER B 1 81 ? -0.632 24.75 -4.867 1 55.25 81 SER B O 1
ATOM 1310 N N . GLN B 1 82 ? 0.125 22.75 -4.637 1 47.97 82 GLN B N 1
ATOM 1311 C CA . GLN B 1 82 ? -1.221 22.359 -5.035 1 47.97 82 GLN B CA 1
ATOM 1312 C C . GLN B 1 82 ? -2.252 22.766 -3.992 1 47.97 82 GLN B C 1
ATOM 1314 O O . GLN B 1 82 ? -3.457 22.734 -4.25 1 47.97 82 GLN B O 1
ATOM 1319 N N . GLY B 1 83 ? -1.869 23.078 -2.861 1 43.41 83 GLY B N 1
ATOM 1320 C CA . GLY B 1 83 ? -2.729 23.703 -1.864 1 43.41 83 GLY B CA 1
ATOM 1321 C C . GLY B 1 83 ? -2.971 25.172 -2.119 1 43.41 83 GLY B C 1
ATOM 1322 O O . GLY B 1 83 ? -3.764 25.812 -1.419 1 43.41 83 GLY B O 1
ATOM 1323 N N . ARG B 1 84 ? -1.995 25.875 -2.697 1 40.75 84 ARG B N 1
ATOM 1324 C CA . ARG B 1 84 ? -2.078 27.344 -2.785 1 40.75 84 ARG B CA 1
ATOM 1325 C C . ARG B 1 84 ? -3.094 27.766 -3.84 1 40.75 84 ARG B C 1
ATOM 1327 O O . ARG B 1 84 ? -2.721 28.281 -4.891 1 40.75 84 ARG B O 1
ATOM 1334 N N . PHE B 1 85 ? -4 27.047 -4.527 1 38.53 85 PHE B N 1
ATOM 1335 C CA . PHE B 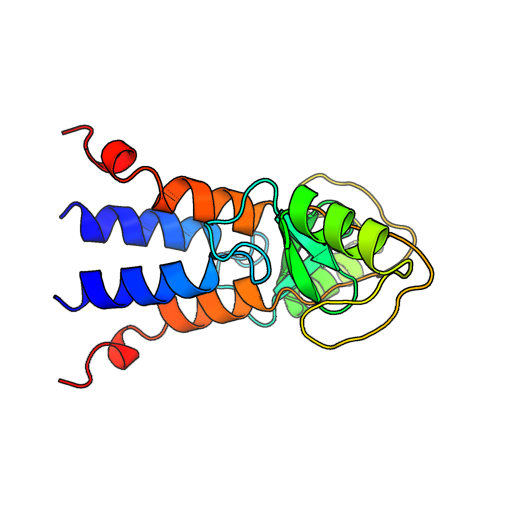1 85 ? -4.836 28.016 -5.23 1 38.53 85 PHE B CA 1
ATOM 1336 C C . PHE B 1 85 ? -5.395 29.062 -4.266 1 38.53 85 PHE B C 1
ATOM 1338 O O . PHE B 1 85 ? -6.266 28.75 -3.451 1 38.53 85 PHE B O 1
ATOM 1345 N N . CYS B 1 86 ? -4.547 29.797 -3.73 1 29.84 86 CYS B N 1
ATOM 1346 C CA . CYS B 1 86 ? -5.18 31.047 -3.303 1 29.84 86 CYS B CA 1
ATOM 1347 C C . CYS B 1 86 ? -5.75 31.797 -4.496 1 29.84 86 CYS B C 1
ATOM 1349 O O . CYS B 1 86 ? -5.195 31.75 -5.594 1 29.84 86 CYS B O 1
#

InterPro domains:
  IPR001841 Zinc finger, RING-type [PS50089] (16-56)
  IPR001841 Zinc finger, RING-type [SM00184] (16-55)
  IPR013083 Zinc finger, RING/FYVE/PHD-type [G3DSA:3.30.40.10] (2-84)
  IPR017907 Zinc finger, RING-type, conserved site [PS00518] (31-40)
  IPR027370 Zinc finger, RING-type, eukaryotic [PF13445] (16-53)
  IPR051051 E3 ubiquitin-protein ligase TRIM/RNF [PTHR25465] (8-77)

Solvent-accessible surface area (backbone atoms only — not comparable to full-atom values): 9779 Å² total; per-residue (Å²): 109,63,60,54,56,50,49,52,57,52,49,64,68,35,40,15,80,83,81,67,40,64,35,54,65,24,23,27,43,79,88,26,55,61,29,18,45,68,54,50,51,50,50,26,65,74,70,72,45,51,53,40,91,83,84,60,54,73,44,96,66,91,6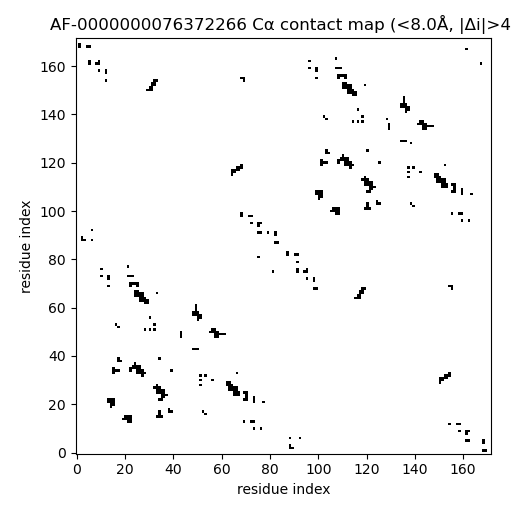5,73,26,53,30,52,61,58,30,52,49,25,52,58,65,70,42,65,61,76,60,54,76,116,110,64,59,54,57,50,50,51,57,51,48,65,68,34,41,14,81,82,82,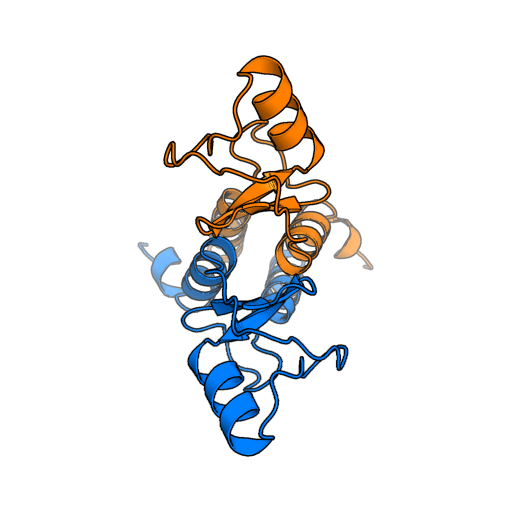67,41,65,35,54,65,23,24,27,45,80,87,26,54,58,31,19,44,67,54,52,52,50,52,24,65,73,70,72,45,51,52,39,91,81,83,60,54,72,43,96,64,91,66,72,25,53,30,53,61,58,30,52,48,26,53,59,64,69,40,66,60,75,57,56,77,118

Organism: Callorhinchus milii (NCBI:txid7868)

Radius of gyration: 16.94 Å; Cα contacts (8 Å, |Δi|>4): 251; chains: 2; bounding box: 44×48×37 Å